Protein AF-A0A3B9VXV7-F1 (afdb_monomer_lite)

pLDDT: mean 96.02, std 2.73, range [80.94, 98.69]

Foldseek 3Di:
DPPPDDDLPPPRCPPVQQQDAFPVFQPQADPVGHTRGLCCQQPLQNLQVVCVVVVRHGRGNVVLVVCVVVVPPSSVVSNVVSVVSVVVSVVVVCVVRVDD

Radius of gyration: 15.4 Å; chains: 1; bounding box: 38×22×44 Å

Sequence (100 aa):
ISSGQLQRGANGTAGDLGHVRVPRGDDVLCRCGNYGCLEALASGPAVAAALNSQGVPAAKGSDVLRLVAEGNLQAIQALRQAGRDVGDVLATVVNLLNPS

Secondary structure (DSSP, 8-state):
-BTTB----TTS-TT-GGGSB-GGGTT-B-TTS-BSBHHHHHSHHHHHHHHHHTT---SSHHHHHHHHHTT-HHHHHHHHHHHHHHHHHHHHHHHHH---

Structure (mmCIF, N/CA/C/O backbone):
data_AF-A0A3B9VXV7-F1
#
_entry.id   AF-A0A3B9VXV7-F1
#
loop_
_atom_site.group_PDB
_atom_site.id
_atom_site.type_symbol
_atom_site.label_atom_id
_atom_site.label_alt_id
_atom_site.label_comp_id
_atom_site.label_asym_id
_atom_site.label_entity_id
_atom_site.label_seq_id
_atom_site.pdbx_PDB_ins_code
_atom_site.Cartn_x
_atom_site.Cartn_y
_atom_site.Cartn_z
_atom_site.occupancy
_atom_site.B_iso_or_equiv
_atom_site.auth_seq_id
_atom_site.auth_comp_id
_atom_site.auth_asym_id
_atom_site.auth_atom_id
_atom_site.pdbx_PDB_model_num
ATOM 1 N N . ILE A 1 1 ? 14.852 6.514 -10.917 1.00 91.31 1 ILE A N 1
ATOM 2 C CA . ILE A 1 1 ? 16.061 7.107 -11.544 1.00 91.31 1 ILE A CA 1
ATOM 3 C C . ILE A 1 1 ? 16.935 5.941 -11.982 1.00 91.31 1 ILE A C 1
ATOM 5 O O . ILE A 1 1 ? 17.062 5.011 -11.203 1.00 91.31 1 ILE A O 1
ATOM 9 N N . SER A 1 2 ? 17.478 5.951 -13.198 1.00 93.38 2 SER A N 1
ATOM 10 C CA . SER A 1 2 ? 18.460 4.957 -13.659 1.00 93.38 2 SER A CA 1
ATOM 11 C C . SER A 1 2 ? 19.575 5.686 -14.398 1.00 93.38 2 SER A C 1
ATOM 13 O O . SER A 1 2 ? 19.280 6.609 -15.161 1.00 93.38 2 SER A O 1
ATOM 15 N N . SER A 1 3 ? 20.832 5.352 -14.094 1.00 92.31 3 SER A N 1
ATOM 16 C CA . SER A 1 3 ? 22.028 6.045 -14.607 1.00 92.31 3 SER A CA 1
ATOM 17 C C . SER A 1 3 ? 21.976 7.574 -14.436 1.00 92.31 3 SER A C 1
ATOM 19 O O . SER A 1 3 ? 22.315 8.331 -15.340 1.00 92.31 3 SER A O 1
ATOM 21 N N . GLY A 1 4 ? 21.479 8.048 -13.288 1.00 94.50 4 GLY A N 1
ATOM 22 C CA . GLY A 1 4 ? 21.327 9.481 -13.000 1.00 94.50 4 GLY A CA 1
ATOM 23 C C . GLY A 1 4 ? 20.191 10.183 -13.756 1.00 94.50 4 GLY A C 1
ATOM 24 O O . GLY A 1 4 ? 20.025 11.389 -13.607 1.00 94.50 4 GLY A O 1
ATOM 25 N N . GLN A 1 5 ? 19.386 9.458 -14.539 1.00 95.12 5 GLN A N 1
ATOM 26 C CA . GLN A 1 5 ? 18.295 10.022 -15.335 1.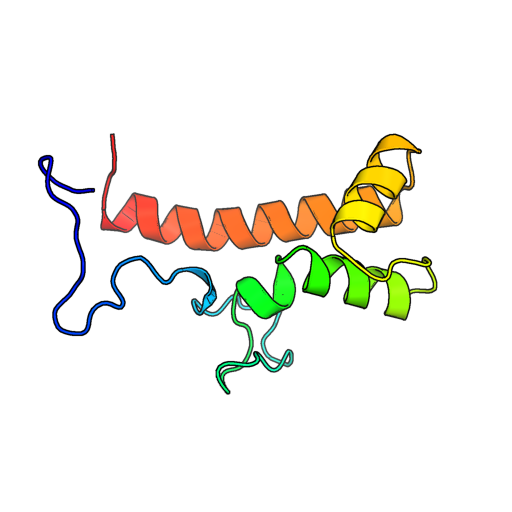00 95.12 5 GLN A CA 1
ATOM 27 C C . GLN A 1 5 ? 16.916 9.602 -14.813 1.00 95.12 5 GLN A C 1
ATOM 29 O O . GLN A 1 5 ? 16.688 8.455 -14.402 1.00 95.12 5 GLN A O 1
ATOM 34 N N . LEU A 1 6 ? 15.966 10.541 -14.847 1.00 94.62 6 LEU A N 1
ATOM 35 C CA . LEU A 1 6 ? 14.562 10.261 -14.556 1.00 94.62 6 LEU A CA 1
ATOM 36 C C . LEU A 1 6 ? 13.930 9.497 -15.710 1.00 94.62 6 LEU A C 1
ATOM 38 O O . LEU A 1 6 ? 13.735 10.021 -16.802 1.00 94.62 6 LEU A O 1
ATOM 42 N N . GLN A 1 7 ? 13.575 8.253 -15.419 1.00 94.94 7 GLN A N 1
ATOM 43 C CA . GLN A 1 7 ? 12.854 7.394 -16.339 1.00 94.94 7 GLN A CA 1
ATOM 44 C C . GLN A 1 7 ? 11.382 7.797 -16.317 1.00 94.94 7 GLN A C 1
ATOM 46 O O . GLN A 1 7 ? 10.727 7.671 -15.287 1.00 94.94 7 GLN A O 1
ATOM 51 N N . ARG A 1 8 ? 10.886 8.314 -17.444 1.00 95.06 8 ARG A N 1
ATOM 52 C CA . ARG A 1 8 ? 9.467 8.668 -17.626 1.00 95.06 8 ARG A CA 1
ATOM 53 C C . ARG A 1 8 ? 8.694 7.591 -18.388 1.00 95.06 8 ARG A C 1
ATOM 55 O O . ARG A 1 8 ? 7.496 7.443 -18.187 1.00 95.06 8 ARG A O 1
ATOM 62 N N . GLY A 1 9 ? 9.380 6.810 -19.226 1.00 94.88 9 GLY A N 1
ATOM 63 C CA . GLY A 1 9 ? 8.748 5.894 -20.179 1.00 94.88 9 GLY A CA 1
ATOM 64 C C . GLY A 1 9 ? 8.155 6.638 -21.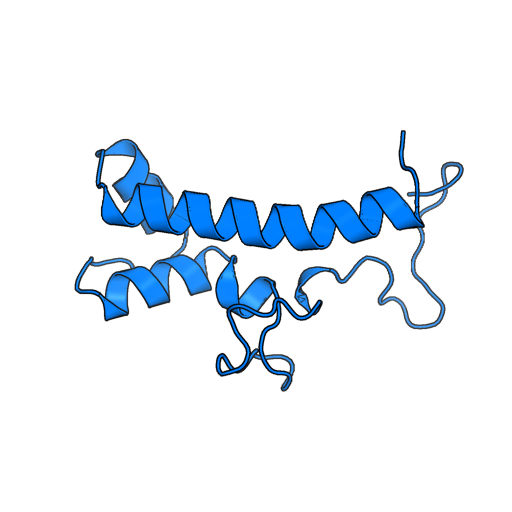379 1.00 94.88 9 GLY A C 1
ATOM 65 O O . GLY A 1 9 ? 7.960 7.851 -21.326 1.00 94.88 9 GLY A O 1
ATOM 66 N N . ALA A 1 10 ? 7.862 5.916 -22.463 1.00 94.75 10 ALA A N 1
ATOM 67 C CA . ALA A 1 10 ? 7.386 6.512 -23.718 1.00 94.75 10 ALA A CA 1
ATOM 68 C C . ALA A 1 10 ? 6.093 7.335 -23.550 1.00 94.75 10 ALA A C 1
ATOM 70 O O . ALA A 1 10 ? 5.939 8.369 -24.191 1.00 94.75 10 ALA A O 1
ATOM 71 N N . ASN A 1 11 ? 5.215 6.910 -22.635 1.00 94.50 11 ASN A N 1
ATOM 72 C CA . ASN A 1 11 ? 3.927 7.553 -22.352 1.00 94.50 11 ASN A CA 1
ATOM 73 C C . ASN A 1 11 ? 3.856 8.179 -20.946 1.00 94.50 11 ASN A C 1
ATOM 75 O O . ASN A 1 11 ? 2.769 8.468 -20.459 1.00 94.50 11 ASN A O 1
ATOM 79 N N . GLY A 1 12 ? 4.992 8.360 -20.263 1.00 93.94 12 GLY A N 1
ATOM 80 C CA . GLY A 1 12 ? 5.019 9.011 -18.947 1.00 93.94 12 GLY A CA 1
ATOM 81 C C . GLY A 1 12 ? 4.586 8.148 -17.752 1.00 93.94 12 GLY A C 1
ATOM 82 O O . GLY A 1 12 ? 4.443 8.687 -16.660 1.00 93.94 12 GLY A O 1
ATOM 83 N N . THR A 1 13 ? 4.387 6.839 -17.927 1.00 92.94 13 THR A N 1
ATOM 84 C CA . THR A 1 13 ? 3.875 5.924 -16.885 1.00 92.94 13 THR A CA 1
ATOM 85 C C . THR A 1 13 ? 4.956 5.090 -16.190 1.00 92.94 13 THR A C 1
ATOM 87 O O . THR A 1 13 ? 4.645 4.206 -15.391 1.00 92.94 13 THR A O 1
ATOM 90 N N . ALA A 1 14 ? 6.242 5.315 -16.488 1.00 94.19 14 ALA A N 1
ATOM 91 C CA . ALA A 1 14 ? 7.303 4.541 -15.848 1.00 94.19 14 ALA A CA 1
ATOM 92 C C . ALA A 1 14 ? 7.309 4.774 -14.330 1.00 94.19 14 ALA A C 1
ATOM 94 O O . ALA A 1 14 ? 7.372 5.910 -13.865 1.00 94.19 14 ALA A O 1
ATOM 95 N N . GLY A 1 15 ? 7.294 3.678 -13.569 1.00 92.44 15 GLY A N 1
ATOM 96 C CA . GLY A 1 15 ? 7.267 3.720 -12.107 1.00 92.44 15 GLY A CA 1
ATOM 97 C C . GLY A 1 15 ? 5.869 3.827 -11.496 1.00 92.44 15 GLY A C 1
ATOM 98 O O . GLY A 1 15 ? 5.776 3.959 -10.278 1.00 92.44 15 GLY A O 1
ATOM 99 N N . ASP A 1 16 ? 4.798 3.727 -12.289 1.00 95.38 16 ASP A N 1
ATOM 100 C CA . ASP A 1 16 ? 3.426 3.641 -11.779 1.00 95.38 16 ASP A CA 1
ATOM 101 C C . ASP A 1 16 ? 3.132 2.255 -11.170 1.00 95.38 16 ASP A C 1
ATOM 103 O O . ASP A 1 16 ? 2.439 1.401 -11.726 1.00 95.38 16 ASP A O 1
ATOM 107 N N . LEU A 1 17 ? 3.754 1.999 -10.018 1.00 95.75 17 LEU A N 1
ATOM 108 C CA . LEU A 1 17 ? 3.688 0.715 -9.321 1.00 95.75 17 LEU A CA 1
ATOM 109 C C . LEU A 1 17 ? 2.350 0.503 -8.599 1.00 95.75 17 LEU A C 1
ATOM 111 O O . LEU A 1 17 ? 2.010 -0.631 -8.266 1.00 95.75 17 LEU A O 1
ATOM 115 N N . GLY A 1 18 ? 1.576 1.569 -8.375 1.00 96.56 18 GLY A N 1
ATOM 116 C CA . GLY A 1 18 ? 0.280 1.502 -7.699 1.00 96.56 18 GLY A CA 1
ATOM 117 C C . GLY A 1 18 ? -0.738 0.649 -8.454 1.00 96.56 18 GLY A C 1
ATOM 118 O O . GLY A 1 18 ? -1.613 0.045 -7.836 1.00 96.56 18 GLY A O 1
ATOM 119 N N . HIS A 1 19 ? -0.596 0.535 -9.774 1.00 96.75 19 HIS A N 1
ATOM 120 C CA . HIS A 1 19 ? -1.492 -0.255 -10.616 1.00 96.75 19 HIS A CA 1
ATOM 121 C C . HIS A 1 19 ? -0.998 -1.673 -10.918 1.00 96.75 19 HIS A C 1
ATOM 123 O O . HIS A 1 19 ? -1.682 -2.415 -11.625 1.00 96.75 19 HIS A O 1
ATOM 129 N N . VAL A 1 20 ? 0.134 -2.091 -10.345 1.00 96.06 20 VAL A N 1
ATOM 130 C CA . VAL A 1 20 ? 0.590 -3.484 -10.427 1.00 96.06 20 VAL A CA 1
ATOM 131 C C . VAL A 1 20 ? -0.395 -4.386 -9.687 1.00 96.06 20 VAL A C 1
ATOM 133 O O . VAL A 1 20 ? -0.820 -4.073 -8.574 1.00 96.06 20 VAL A O 1
ATOM 136 N N . ARG A 1 21 ? -0.770 -5.501 -10.319 1.00 95.50 21 ARG A N 1
ATOM 137 C CA . ARG A 1 21 ? -1.701 -6.476 -9.748 1.00 95.50 21 ARG A CA 1
ATOM 138 C C . ARG A 1 21 ? -1.034 -7.274 -8.628 1.00 95.50 21 ARG A C 1
ATOM 140 O O . ARG A 1 21 ? 0.044 -7.829 -8.819 1.00 95.50 21 ARG A O 1
ATOM 147 N N . VAL A 1 22 ? -1.720 -7.382 -7.499 1.00 95.31 22 VAL A N 1
ATOM 148 C CA . VAL A 1 22 ? -1.357 -8.204 -6.346 1.00 95.31 22 VAL A CA 1
ATOM 149 C C . VAL A 1 22 ? -2.395 -9.329 -6.221 1.00 95.31 22 VAL A C 1
ATOM 151 O O . VAL A 1 22 ? -3.587 -9.026 -6.139 1.00 95.31 22 VAL A O 1
ATOM 154 N N . PRO A 1 23 ? -1.987 -10.614 -6.165 1.00 88.12 23 PRO A N 1
ATOM 155 C CA . PRO A 1 23 ? -2.916 -11.754 -6.192 1.00 88.12 23 PRO A CA 1
ATOM 156 C C . PRO A 1 23 ? -3.993 -11.736 -5.098 1.00 88.12 23 PRO A C 1
ATOM 158 O O . PRO A 1 23 ? -5.113 -12.191 -5.297 1.00 88.12 23 PRO A O 1
ATOM 161 N N . ARG A 1 24 ? -3.680 -11.169 -3.927 1.00 90.31 24 ARG A N 1
ATOM 162 C CA . ARG A 1 24 ? -4.604 -11.084 -2.785 1.00 90.31 24 ARG A CA 1
ATOM 163 C C . ARG A 1 24 ? -5.865 -10.253 -3.069 1.00 90.31 24 ARG A C 1
ATOM 165 O O . ARG A 1 24 ? -6.823 -10.356 -2.314 1.00 90.31 24 ARG A O 1
ATOM 172 N N . GLY A 1 25 ? -5.847 -9.395 -4.088 1.00 90.38 25 GLY A N 1
ATOM 173 C CA . GLY A 1 25 ? -6.936 -8.468 -4.391 1.00 90.38 25 GLY A CA 1
ATOM 174 C C . GLY A 1 25 ? -7.657 -8.744 -5.699 1.00 90.38 25 GLY A C 1
ATOM 175 O O . GLY A 1 25 ? -8.160 -7.798 -6.296 1.00 90.38 25 GLY A O 1
ATOM 176 N N . ASP A 1 26 ? -7.673 -9.987 -6.180 1.00 91.69 26 ASP A N 1
ATOM 177 C CA . ASP A 1 26 ? -8.259 -10.340 -7.480 1.00 91.69 26 ASP A CA 1
ATOM 178 C C . ASP A 1 26 ? -9.725 -9.890 -7.666 1.00 91.69 26 ASP A C 1
ATOM 180 O O . ASP A 1 26 ? -10.169 -9.724 -8.801 1.00 91.69 26 ASP A O 1
ATOM 184 N N . ASP A 1 27 ? -10.451 -9.641 -6.575 1.00 93.75 27 ASP A N 1
ATOM 185 C CA . ASP A 1 27 ? -11.833 -9.155 -6.518 1.00 93.75 27 ASP A CA 1
ATOM 186 C C . ASP A 1 27 ? -11.970 -7.659 -6.155 1.00 93.75 27 ASP A C 1
ATOM 188 O O . ASP A 1 27 ? -13.069 -7.102 -6.202 1.00 93.75 27 ASP A O 1
ATOM 192 N N . VAL A 1 28 ? -10.870 -6.968 -5.849 1.00 95.81 28 VAL A N 1
ATOM 193 C CA . VAL A 1 28 ? -10.871 -5.553 -5.452 1.00 95.81 28 VAL A CA 1
ATOM 194 C C . VAL A 1 28 ? -10.734 -4.652 -6.678 1.00 95.81 28 VAL A C 1
ATOM 196 O O . VAL A 1 28 ? -9.668 -4.575 -7.293 1.00 95.81 28 VAL A O 1
ATOM 199 N N . LEU A 1 29 ? -11.805 -3.929 -7.016 1.00 96.31 29 LEU A N 1
ATOM 200 C CA . LEU A 1 29 ? -11.809 -2.958 -8.112 1.00 96.31 29 LEU A CA 1
ATOM 201 C C . LEU A 1 29 ? -10.988 -1.710 -7.749 1.00 96.31 29 LEU A C 1
ATOM 203 O O . LEU A 1 29 ? -11.261 -1.021 -6.765 1.00 96.31 29 LEU A O 1
ATOM 207 N N . CYS A 1 30 ? -10.010 -1.381 -8.585 1.00 97.00 30 CYS A N 1
ATOM 208 C CA . CYS A 1 30 ? -9.241 -0.149 -8.509 1.00 97.00 30 CYS A CA 1
ATOM 209 C C . CYS A 1 30 ? -9.941 0.982 -9.267 1.00 97.00 30 CYS A C 1
ATOM 211 O O . CYS A 1 30 ? -10.619 0.770 -10.273 1.00 97.00 30 CYS A O 1
ATOM 213 N N . ARG A 1 31 ? -9.687 2.226 -8.852 1.00 94.19 31 ARG A N 1
ATOM 214 C CA . ARG A 1 31 ? -10.202 3.424 -9.528 1.00 94.19 31 ARG A CA 1
ATOM 215 C C . ARG A 1 31 ? -9.689 3.586 -10.965 1.00 94.19 31 ARG A C 1
ATOM 217 O O . ARG A 1 31 ? -10.302 4.318 -11.733 1.00 94.19 31 ARG A O 1
ATOM 224 N N . CYS A 1 32 ? -8.592 2.920 -11.334 1.00 95.38 32 CYS A N 1
ATOM 225 C CA . CYS A 1 32 ? -8.106 2.889 -12.716 1.00 95.38 32 CYS A CA 1
ATOM 226 C C . CYS A 1 32 ? -8.911 1.946 -13.631 1.00 95.38 32 CYS A C 1
ATOM 228 O O . CYS A 1 32 ? -8.676 1.935 -14.835 1.00 95.38 32 CYS A O 1
ATOM 230 N N . GLY A 1 33 ? -9.849 1.162 -13.081 1.00 96.56 33 GLY A N 1
ATOM 231 C CA . GLY A 1 33 ? -10.695 0.215 -13.815 1.00 96.56 33 GLY A CA 1
ATOM 232 C C . GLY A 1 33 ? -10.204 -1.236 -13.795 1.00 96.56 33 GLY A C 1
ATOM 233 O O . GLY A 1 33 ? -10.951 -2.129 -14.183 1.00 96.56 33 GLY A O 1
ATOM 234 N N . ASN A 1 34 ? -8.984 -1.491 -13.316 1.00 95.81 34 ASN A N 1
ATOM 235 C CA . ASN A 1 34 ? -8.444 -2.844 -13.152 1.00 95.81 34 ASN A CA 1
ATOM 236 C C . ASN A 1 34 ? -8.773 -3.439 -11.779 1.00 95.81 34 ASN A C 1
ATOM 238 O O . ASN A 1 34 ? -9.152 -2.725 -10.854 1.00 95.81 34 ASN A O 1
ATOM 242 N N . TYR A 1 35 ? -8.556 -4.745 -11.631 1.00 96.81 35 TYR A N 1
ATOM 243 C CA . TYR A 1 35 ? -8.679 -5.454 -10.358 1.00 96.81 35 TYR A CA 1
ATOM 244 C C . TYR A 1 35 ? -7.316 -5.750 -9.736 1.00 96.81 35 TYR A C 1
ATOM 246 O O . TYR A 1 35 ? -6.340 -6.016 -10.442 1.00 96.81 35 TYR A O 1
ATOM 254 N N . GLY A 1 36 ? -7.267 -5.716 -8.406 1.00 96.38 36 GLY A N 1
ATOM 255 C CA . GLY A 1 36 ? -6.109 -6.133 -7.622 1.00 96.38 36 GLY A CA 1
ATOM 256 C C . GLY A 1 36 ? -4.919 -5.191 -7.674 1.00 96.38 36 GLY A C 1
ATOM 257 O O . GLY A 1 36 ? -3.818 -5.607 -7.341 1.00 96.38 36 GLY A O 1
ATOM 258 N N . CYS A 1 37 ? -5.094 -3.935 -8.080 1.00 98.06 37 CYS A N 1
ATOM 259 C CA . CYS A 1 37 ? -4.003 -2.964 -8.039 1.00 98.06 37 CYS A CA 1
ATOM 260 C C . CYS A 1 37 ? -3.492 -2.762 -6.606 1.00 98.06 37 CYS A C 1
ATOM 262 O O . CYS A 1 37 ? -4.291 -2.584 -5.685 1.00 98.06 37 CYS A O 1
ATOM 264 N N . LEU A 1 38 ? -2.169 -2.704 -6.437 1.00 97.94 38 LEU A N 1
ATOM 265 C CA . LEU A 1 38 ? -1.507 -2.449 -5.156 1.00 97.94 38 LEU A CA 1
ATOM 266 C C . LEU A 1 38 ? -2.103 -1.240 -4.417 1.00 97.94 38 LEU A C 1
ATOM 268 O O . LEU A 1 38 ? -2.366 -1.315 -3.221 1.00 97.94 38 LEU A O 1
ATOM 272 N N . GLU A 1 39 ? -2.374 -0.139 -5.118 1.00 97.88 39 GLU A N 1
ATOM 273 C CA . GLU A 1 39 ? -2.974 1.066 -4.537 1.00 97.88 39 GLU A CA 1
ATOM 274 C C . GLU A 1 39 ? -4.355 0.793 -3.922 1.00 97.88 39 GLU A C 1
ATOM 276 O O . GLU A 1 39 ? -4.662 1.290 -2.835 1.00 97.88 39 GLU A O 1
ATOM 281 N N . ALA A 1 40 ? -5.173 -0.033 -4.577 1.00 97.69 40 ALA A N 1
ATOM 282 C CA . ALA A 1 40 ? -6.515 -0.374 -4.108 1.00 97.69 40 ALA A CA 1
ATOM 283 C C . ALA A 1 40 ? -6.502 -1.236 -2.833 1.00 97.69 40 ALA A C 1
ATOM 285 O O . ALA A 1 40 ? -7.534 -1.391 -2.188 1.00 97.69 40 ALA A O 1
ATOM 286 N N . LEU A 1 41 ? -5.339 -1.778 -2.464 1.00 97.31 41 LEU A N 1
ATOM 287 C CA . LEU A 1 41 ? -5.155 -2.703 -1.347 1.00 97.31 41 LEU A CA 1
ATOM 288 C C . LEU A 1 41 ? -4.327 -2.096 -0.209 1.00 97.31 41 LEU A C 1
ATOM 290 O O . LEU A 1 41 ? -4.649 -2.294 0.960 1.00 97.31 41 LEU A O 1
ATOM 294 N N . ALA A 1 42 ? -3.255 -1.382 -0.553 1.00 97.88 42 ALA A N 1
ATOM 295 C CA . ALA A 1 42 ? -2.198 -0.977 0.371 1.00 97.88 42 ALA A CA 1
ATOM 296 C C . ALA A 1 42 ? -2.109 0.542 0.587 1.00 97.88 42 ALA A C 1
ATOM 298 O O . ALA A 1 42 ? -1.338 0.996 1.435 1.00 97.88 42 ALA A O 1
ATOM 299 N N . SER A 1 43 ? -2.885 1.351 -0.144 1.00 97.44 43 SER A N 1
ATOM 300 C CA . SER A 1 43 ? -2.940 2.793 0.116 1.00 97.44 43 SER A CA 1
ATOM 301 C C . SER A 1 43 ? -3.587 3.096 1.471 1.00 97.44 43 SER A C 1
ATOM 303 O O . SER A 1 43 ? -4.410 2.336 1.980 1.00 97.44 43 SER A O 1
ATOM 305 N N . GLY A 1 44 ? -3.262 4.252 2.056 1.00 97.50 44 GLY A N 1
ATOM 306 C CA . GLY A 1 44 ? -3.866 4.691 3.319 1.00 97.50 44 GLY A CA 1
ATOM 307 C C . GLY A 1 44 ? -5.406 4.659 3.315 1.00 97.50 44 GLY A C 1
ATOM 308 O O . GLY A 1 44 ? -5.983 4.109 4.252 1.00 97.50 44 GLY A O 1
ATOM 309 N N . PRO A 1 45 ? -6.088 5.202 2.285 1.00 97.25 45 PRO A N 1
ATOM 310 C CA . PRO A 1 45 ? -7.541 5.089 2.151 1.00 97.25 45 PRO A CA 1
ATOM 311 C C . PRO A 1 45 ? -8.039 3.647 2.000 1.00 97.25 45 PRO A C 1
ATOM 313 O O . PRO A 1 45 ? -9.051 3.310 2.607 1.00 97.25 45 PRO A O 1
ATOM 316 N N . ALA A 1 46 ? -7.334 2.790 1.251 1.00 97.62 46 ALA A N 1
ATOM 317 C CA . ALA A 1 46 ? -7.705 1.381 1.107 1.00 97.62 46 ALA A CA 1
ATOM 318 C C . ALA A 1 46 ? -7.650 0.636 2.449 1.00 97.62 46 ALA A C 1
ATOM 320 O O . ALA A 1 46 ? -8.603 -0.042 2.829 1.00 97.62 46 ALA A O 1
ATOM 321 N N . VAL A 1 47 ? -6.572 0.830 3.213 1.00 98.31 47 VAL A N 1
ATOM 322 C CA . VAL A 1 47 ? -6.415 0.230 4.544 1.00 98.31 47 VAL A CA 1
ATOM 323 C C . VAL A 1 47 ? -7.465 0.769 5.519 1.00 98.31 47 VAL A C 1
ATOM 325 O O . VAL A 1 47 ? -8.057 -0.005 6.270 1.00 98.31 47 VAL A O 1
ATOM 328 N N . ALA A 1 48 ? -7.746 2.075 5.491 1.00 98.44 48 ALA A N 1
ATOM 329 C CA . ALA A 1 48 ? -8.798 2.675 6.312 1.00 98.44 48 ALA A CA 1
ATOM 330 C C . ALA A 1 48 ? -10.185 2.103 5.974 1.00 98.44 48 ALA A C 1
ATOM 332 O O . ALA A 1 48 ? -10.926 1.728 6.879 1.00 98.44 48 ALA A O 1
ATOM 333 N N . ALA A 1 49 ? -10.514 1.971 4.687 1.00 97.38 49 ALA A N 1
ATOM 334 C CA . ALA A 1 49 ? -11.773 1.382 4.240 1.00 97.38 49 ALA A CA 1
ATOM 335 C C . ALA A 1 49 ? -11.906 -0.087 4.672 1.00 97.38 49 ALA A C 1
ATOM 337 O O . ALA A 1 49 ? -12.963 -0.489 5.158 1.00 97.38 49 ALA A O 1
ATOM 338 N N . ALA A 1 50 ? -10.827 -0.868 4.564 1.00 96.56 50 ALA A N 1
ATOM 339 C CA . ALA A 1 50 ? -10.802 -2.256 5.013 1.00 96.56 50 ALA A CA 1
ATOM 340 C C . ALA A 1 50 ? -11.049 -2.365 6.527 1.00 96.56 50 ALA A C 1
ATOM 342 O O . ALA A 1 50 ? -11.896 -3.146 6.955 1.00 96.56 50 ALA A O 1
ATOM 343 N N . LEU A 1 51 ? -10.382 -1.535 7.334 1.00 98.38 51 LEU A N 1
ATOM 344 C CA . LEU A 1 51 ? -10.607 -1.470 8.781 1.00 98.38 51 LEU A CA 1
ATOM 345 C C . LEU A 1 51 ? -12.049 -1.080 9.121 1.00 98.38 51 LEU A C 1
ATOM 347 O O . LEU A 1 51 ? -12.682 -1.735 9.949 1.00 98.38 51 LEU A O 1
ATOM 351 N N . ASN A 1 52 ? -12.599 -0.081 8.431 1.00 98.00 52 ASN A N 1
ATOM 352 C CA . ASN A 1 52 ? -13.973 0.360 8.646 1.00 98.00 52 ASN A CA 1
ATOM 353 C C . ASN A 1 52 ? -14.991 -0.740 8.307 1.00 98.00 52 ASN A C 1
ATOM 355 O O . ASN A 1 52 ? -15.930 -0.968 9.066 1.00 98.00 52 ASN A O 1
ATOM 359 N N . SER A 1 53 ? -14.765 -1.496 7.225 1.00 96.25 53 SER A N 1
ATOM 360 C CA . SER A 1 53 ? -15.597 -2.659 6.867 1.00 96.25 53 SER A CA 1
ATOM 361 C C . SER A 1 53 ? -15.560 -3.784 7.912 1.00 96.25 53 SER A C 1
ATOM 363 O O . SER A 1 53 ? -16.489 -4.582 7.996 1.00 96.25 53 SER A O 1
ATOM 365 N N . GLN A 1 54 ? -14.513 -3.817 8.742 1.00 96.31 54 GLN A N 1
ATOM 366 C CA . GLN A 1 54 ? -14.330 -4.761 9.849 1.00 96.31 54 GLN A CA 1
ATOM 367 C C . GLN A 1 54 ? -14.804 -4.195 11.200 1.00 96.31 54 GLN A C 1
ATOM 369 O O . GLN A 1 54 ? -14.566 -4.807 12.241 1.00 96.31 54 GLN A O 1
ATOM 374 N N . GLY A 1 55 ? -15.466 -3.032 11.203 1.00 97.56 55 GLY A N 1
ATOM 375 C CA . GLY A 1 55 ? -16.000 -2.396 12.408 1.00 97.56 55 GLY A CA 1
ATOM 376 C C . GLY A 1 55 ? -14.989 -1.562 13.198 1.00 97.56 55 GLY A C 1
ATOM 377 O O . GLY A 1 55 ? -15.304 -1.136 14.307 1.00 97.56 55 GLY A O 1
ATOM 378 N N . VAL A 1 56 ? -13.796 -1.300 12.654 1.00 98.12 56 VAL A N 1
ATOM 379 C CA . VAL A 1 56 ? -12.799 -0.405 13.260 1.00 98.12 56 VAL A CA 1
ATOM 380 C C . VAL A 1 56 ? -12.948 0.993 12.655 1.00 98.12 56 VAL A C 1
ATOM 382 O O . VAL A 1 56 ? -12.615 1.169 11.482 1.00 98.12 56 VAL A O 1
ATOM 385 N N . PRO A 1 57 ? -13.403 2.010 13.413 1.00 97.69 57 PRO A N 1
ATOM 386 C CA . PRO A 1 57 ? -13.667 3.333 12.854 1.00 97.69 57 PRO A CA 1
ATOM 387 C C . PRO A 1 57 ? -12.404 3.995 12.281 1.00 97.69 57 PRO A C 1
ATOM 389 O O . PRO A 1 57 ? -11.527 4.450 13.019 1.00 97.69 57 PRO A O 1
ATOM 392 N N . ALA A 1 58 ? -12.333 4.073 10.953 1.00 98.00 58 ALA A N 1
ATOM 393 C CA . ALA A 1 58 ? -11.276 4.746 10.206 1.00 98.00 58 ALA A CA 1
ATOM 394 C C . ALA A 1 58 ? -11.850 5.329 8.907 1.00 98.00 58 ALA A C 1
ATOM 396 O O . ALA A 1 58 ? -12.508 4.627 8.143 1.00 98.00 58 ALA A O 1
ATOM 397 N N . ALA A 1 59 ? -11.603 6.611 8.643 1.00 96.38 59 ALA A N 1
ATOM 398 C CA . ALA A 1 59 ? -12.088 7.289 7.439 1.00 96.38 59 ALA A CA 1
ATOM 399 C C . ALA A 1 59 ? -10.956 7.588 6.446 1.00 96.38 59 ALA A C 1
ATOM 401 O O . ALA A 1 59 ? -11.182 7.686 5.241 1.00 96.38 59 ALA A O 1
ATOM 402 N N . LYS A 1 60 ? -9.728 7.751 6.944 1.00 97.25 60 LYS A N 1
ATOM 403 C CA . LYS A 1 60 ? -8.552 8.135 6.152 1.00 97.25 60 LYS A CA 1
ATOM 404 C C . LYS A 1 60 ? -7.276 7.497 6.693 1.00 97.25 60 LYS A C 1
ATOM 406 O O . LYS A 1 60 ? -7.216 7.052 7.835 1.00 97.25 60 LYS A O 1
ATOM 411 N N . GLY A 1 61 ? -6.213 7.521 5.888 1.00 96.31 61 GLY A N 1
ATOM 412 C CA . GLY A 1 61 ? -4.919 6.925 6.248 1.00 96.31 61 GLY A CA 1
ATOM 413 C C . GLY A 1 61 ? -4.325 7.446 7.565 1.00 96.31 61 GLY A C 1
ATOM 414 O O . GLY A 1 61 ? -3.696 6.684 8.292 1.00 96.31 61 GLY A O 1
ATOM 415 N N . SER A 1 62 ? -4.570 8.709 7.933 1.00 97.94 62 SER A N 1
ATOM 416 C CA . SER A 1 62 ? -4.115 9.243 9.227 1.00 97.94 62 SER A CA 1
ATOM 417 C C . SER A 1 62 ? -4.759 8.543 10.427 1.00 97.94 62 SER A C 1
ATOM 419 O O . SER A 1 62 ? -4.134 8.449 11.479 1.00 97.94 62 SER A O 1
ATOM 421 N N . ASP A 1 63 ? -5.986 8.036 10.280 1.00 98.31 63 ASP A N 1
ATOM 422 C CA . ASP A 1 63 ? -6.666 7.300 11.347 1.00 98.31 63 ASP A CA 1
ATOM 423 C C . ASP A 1 63 ? -6.020 5.930 11.551 1.00 98.31 63 ASP A C 1
ATOM 425 O O . ASP A 1 63 ? -5.879 5.491 12.686 1.00 98.31 63 ASP A O 1
ATOM 429 N N . VAL A 1 64 ? -5.544 5.296 10.471 1.00 98.31 64 VAL A N 1
ATOM 430 C CA . VAL A 1 64 ? -4.771 4.045 10.540 1.00 98.31 64 VAL A CA 1
ATOM 431 C C . VAL A 1 64 ? -3.516 4.250 11.386 1.00 98.31 64 VAL A C 1
ATOM 433 O O . VAL A 1 64 ? -3.256 3.468 12.296 1.00 98.31 64 VAL A O 1
ATOM 436 N N . LEU A 1 65 ? -2.761 5.324 11.130 1.00 98.25 65 LEU A N 1
ATOM 437 C CA . LEU A 1 65 ? -1.547 5.633 11.894 1.00 98.25 65 LEU A CA 1
ATOM 438 C C . LEU A 1 65 ? -1.854 5.910 13.368 1.00 98.25 65 LEU A C 1
ATOM 440 O O . LEU A 1 65 ? -1.146 5.415 14.242 1.00 98.25 65 LEU A O 1
ATOM 444 N N . ARG A 1 66 ? -2.927 6.659 13.644 1.00 98.56 66 ARG A N 1
ATOM 445 C CA . ARG A 1 66 ? -3.390 6.918 15.010 1.00 98.56 66 ARG A CA 1
ATOM 446 C C . ARG A 1 66 ? -3.747 5.614 15.734 1.00 98.56 66 ARG A C 1
ATOM 448 O O . ARG A 1 66 ? -3.240 5.376 16.822 1.00 98.56 66 ARG A O 1
ATOM 455 N N . LEU A 1 67 ? -4.544 4.746 15.110 1.00 98.56 67 LEU A N 1
ATOM 456 C CA . LEU A 1 67 ? -4.933 3.444 15.666 1.00 98.56 67 LEU A CA 1
ATOM 457 C C . LEU A 1 67 ? -3.719 2.543 15.935 1.00 98.56 67 LEU A C 1
ATOM 459 O O . LEU A 1 67 ? -3.669 1.854 16.951 1.00 98.56 67 LEU A O 1
ATOM 463 N N . VAL A 1 68 ? -2.723 2.559 15.045 1.00 98.50 68 VAL A N 1
ATOM 464 C CA . VAL A 1 68 ? -1.459 1.834 15.240 1.00 98.50 68 VAL A CA 1
ATOM 465 C C . VAL A 1 68 ? -0.689 2.378 16.443 1.00 98.50 68 VAL A C 1
ATOM 467 O O . VAL A 1 68 ? -0.212 1.588 17.255 1.00 98.50 68 VAL A O 1
ATOM 470 N N . ALA A 1 69 ? -0.598 3.702 16.590 1.00 98.44 69 ALA A N 1
ATOM 471 C CA . ALA A 1 69 ? 0.053 4.336 17.737 1.00 98.44 69 ALA A CA 1
ATOM 472 C C . ALA A 1 69 ? -0.668 4.037 19.066 1.00 98.44 69 ALA A C 1
ATOM 474 O O . ALA A 1 69 ? -0.021 3.903 20.100 1.00 98.44 69 ALA A O 1
ATOM 475 N N . GLU A 1 70 ? -1.992 3.875 19.028 1.00 98.25 70 GLU A N 1
ATOM 476 C CA . GLU A 1 70 ? -2.831 3.460 20.163 1.00 98.25 70 GLU A CA 1
ATOM 477 C C . GLU A 1 70 ? -2.753 1.947 20.460 1.00 98.25 70 GLU A C 1
ATOM 479 O O . GLU A 1 70 ? -3.356 1.472 21.420 1.00 98.25 70 GLU A O 1
ATOM 484 N N . GLY A 1 71 ? -2.018 1.168 19.658 1.00 98.31 71 GLY A N 1
ATOM 485 C CA . GLY A 1 71 ? -1.841 -0.271 19.866 1.00 98.31 71 GLY A CA 1
ATOM 486 C C . GLY A 1 71 ? -2.992 -1.141 19.351 1.00 98.31 71 GLY A C 1
ATOM 487 O O . GLY A 1 71 ? -3.075 -2.317 19.709 1.00 98.31 71 GLY A O 1
ATOM 488 N N . ASN A 1 72 ? -3.879 -0.610 18.502 1.00 98.50 72 ASN A N 1
ATOM 489 C CA . ASN A 1 72 ? -4.965 -1.392 17.916 1.00 98.50 72 ASN A CA 1
ATOM 490 C C . ASN A 1 72 ? -4.406 -2.530 17.039 1.00 98.50 72 ASN A C 1
ATOM 492 O O . ASN A 1 72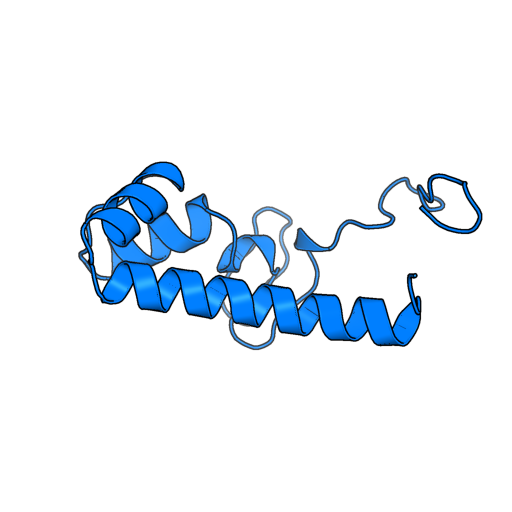 ? -3.785 -2.300 15.998 1.00 98.50 72 ASN A O 1
ATOM 496 N N . LEU A 1 73 ? -4.658 -3.777 17.448 1.00 98.44 73 LEU A N 1
ATOM 497 C CA . LEU A 1 73 ? -4.091 -4.961 16.799 1.00 98.44 73 LEU A CA 1
ATOM 498 C C . LEU A 1 73 ? -4.559 -5.140 15.350 1.00 98.44 73 LEU A C 1
ATOM 500 O O . LEU A 1 73 ? -3.745 -5.507 14.502 1.00 98.44 73 LEU A O 1
ATOM 504 N N . GLN A 1 74 ? -5.828 -4.854 15.047 1.00 98.25 74 GLN A N 1
ATOM 505 C CA . GLN A 1 74 ? -6.362 -4.969 13.686 1.00 98.25 74 GLN A CA 1
ATOM 506 C C . GLN A 1 74 ? -5.702 -3.948 12.755 1.00 98.25 74 GLN A C 1
ATOM 508 O O . GLN A 1 74 ? -5.267 -4.306 11.662 1.00 98.25 74 GLN A O 1
ATOM 513 N N . ALA A 1 75 ? -5.527 -2.703 13.208 1.00 98.56 75 ALA A N 1
ATOM 514 C CA . ALA A 1 75 ? -4.828 -1.672 12.443 1.00 98.56 75 ALA A CA 1
ATOM 515 C C . ALA A 1 75 ? -3.353 -2.030 12.204 1.00 98.56 75 ALA A C 1
ATOM 517 O O . ALA A 1 75 ? -2.858 -1.893 11.085 1.00 98.56 75 ALA A O 1
ATOM 518 N N . ILE A 1 76 ? -2.661 -2.564 13.218 1.00 98.69 76 ILE A N 1
ATOM 519 C CA . ILE A 1 76 ? -1.278 -3.051 13.086 1.00 98.69 76 ILE A CA 1
ATOM 520 C C . ILE A 1 76 ? -1.192 -4.187 12.061 1.00 98.69 76 ILE A C 1
ATOM 522 O O . ILE A 1 76 ? -0.291 -4.199 11.220 1.00 98.69 76 ILE A O 1
ATOM 526 N N . GLN A 1 77 ? -2.110 -5.152 12.115 1.00 98.56 77 GLN A N 1
ATOM 527 C CA . GLN A 1 77 ? -2.148 -6.271 11.174 1.00 98.56 77 GLN A CA 1
ATOM 528 C C . GLN A 1 77 ? -2.439 -5.806 9.746 1.00 98.56 77 GLN A C 1
ATOM 530 O O . GLN A 1 77 ? -1.749 -6.242 8.823 1.00 98.56 77 GLN A O 1
ATOM 535 N N . ALA A 1 78 ? -3.397 -4.895 9.569 1.00 98.12 78 ALA A N 1
ATOM 536 C CA . ALA A 1 78 ? -3.746 -4.333 8.271 1.00 98.12 78 ALA A CA 1
ATOM 537 C C . ALA A 1 78 ? -2.573 -3.547 7.664 1.00 98.12 78 ALA A C 1
ATOM 539 O O . ALA A 1 78 ? -2.216 -3.770 6.508 1.00 98.12 78 ALA A O 1
ATOM 540 N N . LEU A 1 79 ? -1.894 -2.712 8.461 1.00 98.25 79 LEU A N 1
ATOM 541 C CA . LEU A 1 79 ? -0.704 -1.983 8.019 1.00 98.25 79 LEU A CA 1
ATOM 542 C C . LEU A 1 79 ? 0.447 -2.929 7.645 1.00 98.25 79 LEU A C 1
ATOM 544 O O . LEU A 1 79 ? 1.118 -2.728 6.634 1.00 98.25 79 LEU A O 1
ATOM 548 N N . ARG A 1 80 ? 0.661 -3.997 8.423 1.00 98.38 80 ARG A N 1
ATOM 549 C CA . ARG A 1 80 ? 1.652 -5.034 8.091 1.00 98.38 80 ARG A CA 1
ATOM 550 C C . ARG A 1 80 ? 1.307 -5.768 6.799 1.00 98.38 80 ARG A C 1
ATOM 552 O O . ARG A 1 80 ? 2.219 -6.098 6.049 1.00 98.38 80 ARG A O 1
ATOM 559 N N . GLN A 1 81 ? 0.027 -6.034 6.537 1.00 97.94 81 GLN A N 1
ATOM 560 C CA . GLN A 1 81 ? -0.388 -6.652 5.279 1.00 97.94 81 GLN A CA 1
ATOM 561 C C . GLN A 1 81 ? -0.137 -5.721 4.093 1.00 97.94 81 GLN A C 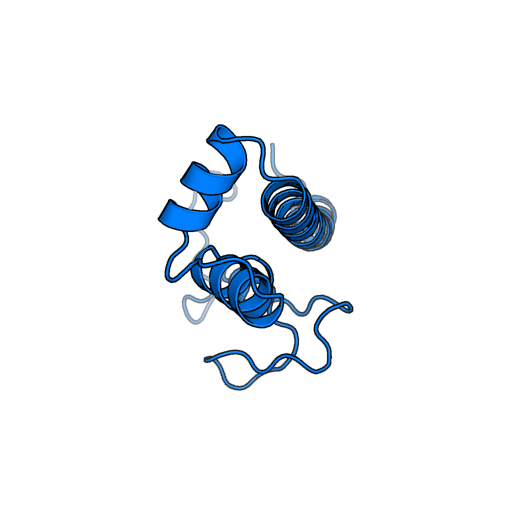1
ATOM 563 O O . GLN A 1 81 ? 0.460 -6.166 3.121 1.00 97.94 81 GLN A O 1
ATOM 568 N N . ALA A 1 82 ? -0.482 -4.436 4.209 1.00 97.81 82 ALA A N 1
ATOM 569 C CA . ALA A 1 82 ? -0.159 -3.443 3.187 1.00 97.81 82 ALA A CA 1
ATOM 570 C C . ALA A 1 82 ? 1.354 -3.396 2.900 1.00 97.81 82 ALA A C 1
ATOM 572 O O . ALA A 1 82 ? 1.768 -3.378 1.746 1.00 97.81 82 ALA A O 1
ATOM 573 N N . GLY A 1 83 ? 2.188 -3.463 3.945 1.00 98.00 83 GLY A N 1
ATOM 574 C CA . GLY A 1 83 ? 3.643 -3.561 3.799 1.00 98.00 83 GLY A CA 1
ATOM 575 C C . GLY A 1 83 ? 4.111 -4.824 3.064 1.00 98.00 83 GLY A C 1
ATOM 576 O O . GLY A 1 83 ? 5.043 -4.743 2.267 1.00 98.00 83 GLY A O 1
ATOM 577 N N . ARG A 1 84 ? 3.461 -5.975 3.286 1.00 97.75 84 ARG A N 1
ATOM 578 C CA . ARG A 1 84 ? 3.738 -7.211 2.530 1.00 97.75 84 ARG A CA 1
ATOM 579 C C . ARG A 1 84 ? 3.370 -7.066 1.059 1.00 97.75 84 ARG A C 1
ATOM 581 O O . ARG A 1 84 ? 4.205 -7.358 0.216 1.00 97.75 84 ARG A O 1
ATOM 588 N N . ASP A 1 85 ? 2.185 -6.537 0.764 1.00 97.06 85 ASP A N 1
ATOM 589 C CA . ASP A 1 85 ? 1.738 -6.343 -0.619 1.00 97.06 85 ASP A CA 1
ATOM 590 C C . ASP A 1 85 ? 2.687 -5.388 -1.380 1.00 97.06 85 ASP A C 1
ATOM 592 O O . ASP A 1 85 ? 3.046 -5.635 -2.531 1.00 97.06 85 ASP A O 1
ATOM 596 N N . VAL A 1 86 ? 3.155 -4.319 -0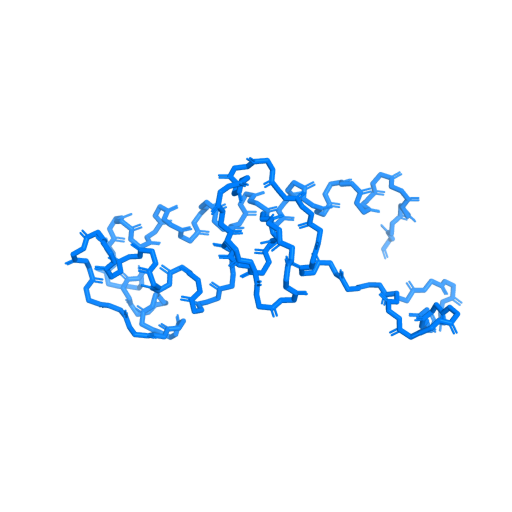.718 1.00 97.56 86 VAL A N 1
ATOM 597 C CA . VAL A 1 86 ? 4.187 -3.416 -1.261 1.00 97.56 86 VAL A CA 1
ATOM 598 C C . VAL A 1 86 ? 5.502 -4.164 -1.483 1.00 97.56 86 VAL A C 1
ATOM 600 O O . VAL A 1 86 ? 6.130 -4.000 -2.528 1.00 97.56 86 VAL A O 1
ATOM 603 N N . GLY A 1 87 ? 5.914 -4.991 -0.521 1.00 96.88 87 GLY A N 1
ATOM 604 C CA . GLY A 1 87 ? 7.111 -5.824 -0.614 1.00 96.88 87 GLY A CA 1
ATOM 605 C C . GLY A 1 87 ? 7.088 -6.784 -1.804 1.00 96.88 87 GLY A C 1
ATOM 606 O O . GLY A 1 87 ? 8.085 -6.873 -2.514 1.00 96.88 87 GLY A O 1
ATOM 607 N N . ASP A 1 88 ? 5.956 -7.434 -2.073 1.00 95.12 88 ASP A N 1
ATOM 608 C CA . ASP A 1 88 ? 5.798 -8.375 -3.191 1.00 95.12 88 ASP A CA 1
ATOM 609 C C . ASP A 1 88 ? 5.989 -7.683 -4.551 1.00 95.12 88 ASP A C 1
ATOM 611 O O . ASP A 1 88 ? 6.706 -8.175 -5.431 1.00 95.12 88 ASP A O 1
ATOM 615 N N . VAL A 1 89 ? 5.406 -6.491 -4.716 1.00 96.31 89 VAL A N 1
ATOM 616 C CA . VAL A 1 89 ? 5.604 -5.678 -5.925 1.00 96.31 89 VAL A CA 1
ATOM 617 C C . VAL A 1 89 ? 7.052 -5.195 -6.021 1.00 96.31 89 VAL A C 1
ATOM 619 O O . VAL A 1 89 ? 7.674 -5.313 -7.079 1.00 96.31 89 VAL A O 1
ATOM 622 N N . LEU A 1 90 ? 7.624 -4.698 -4.919 1.00 96.12 90 LEU A N 1
ATOM 623 C CA . LEU A 1 90 ? 9.009 -4.222 -4.890 1.00 96.12 90 LEU A CA 1
ATOM 624 C C . LEU A 1 90 ? 10.022 -5.332 -5.175 1.00 96.12 90 LEU A C 1
ATOM 626 O O . LEU A 1 90 ? 11.007 -5.063 -5.855 1.00 96.12 90 LEU A O 1
ATOM 630 N N . ALA A 1 91 ? 9.786 -6.568 -4.734 1.00 96.19 91 ALA A N 1
ATOM 631 C CA . ALA A 1 91 ? 10.664 -7.698 -5.030 1.00 96.19 91 ALA A CA 1
ATOM 632 C C . ALA A 1 91 ? 10.804 -7.914 -6.545 1.00 96.19 91 ALA A C 1
ATOM 634 O O . ALA A 1 91 ? 11.909 -8.109 -7.051 1.00 96.19 91 ALA A O 1
ATOM 635 N N . THR A 1 92 ? 9.703 -7.792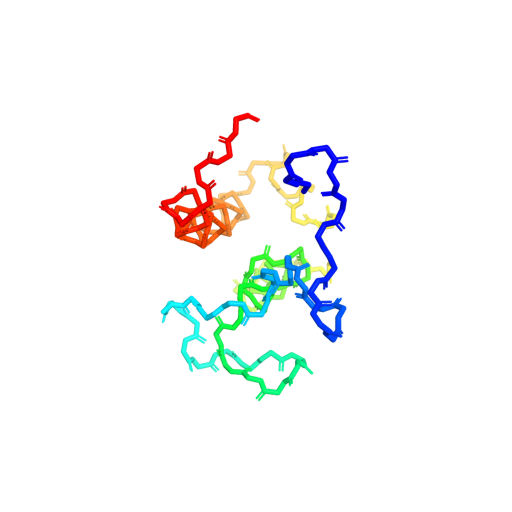 -7.289 1.00 93.94 92 THR A N 1
ATOM 636 C CA . THR A 1 92 ? 9.721 -7.859 -8.759 1.00 93.94 92 THR A CA 1
ATOM 637 C C . THR A 1 92 ? 10.530 -6.710 -9.361 1.00 93.94 92 THR A C 1
ATOM 639 O O . THR A 1 92 ? 11.344 -6.929 -10.256 1.00 93.94 92 THR A O 1
ATOM 642 N N . VAL A 1 93 ? 10.356 -5.489 -8.847 1.00 94.62 93 VAL A N 1
ATOM 643 C CA . VAL A 1 93 ? 11.101 -4.304 -9.307 1.00 94.62 93 VAL A CA 1
ATOM 644 C C . VAL A 1 93 ? 12.599 -4.447 -9.037 1.00 94.62 93 VAL A C 1
ATOM 646 O O . VAL A 1 93 ? 13.403 -4.139 -9.914 1.00 94.62 93 VAL A O 1
ATOM 649 N N . VAL A 1 94 ? 12.982 -4.946 -7.860 1.00 96.31 94 VAL A N 1
ATOM 650 C CA . VAL A 1 94 ? 14.381 -5.211 -7.500 1.00 96.31 94 VAL A CA 1
ATOM 651 C C . VAL A 1 94 ? 14.979 -6.260 -8.430 1.00 96.31 94 VAL A C 1
ATOM 653 O O . VAL A 1 94 ? 16.035 -6.017 -9.004 1.00 96.31 94 VAL A O 1
ATOM 656 N N . ASN A 1 95 ? 14.286 -7.378 -8.651 1.00 95.38 95 ASN A N 1
ATOM 657 C CA . ASN A 1 95 ? 14.764 -8.439 -9.538 1.00 95.38 95 ASN A CA 1
ATOM 658 C C . ASN A 1 95 ? 14.899 -7.984 -10.999 1.00 95.38 95 ASN A C 1
ATOM 660 O O . ASN A 1 95 ? 15.762 -8.483 -11.717 1.00 95.38 95 ASN A O 1
ATOM 664 N N . LEU A 1 96 ? 14.060 -7.045 -11.445 1.00 94.62 96 LEU A N 1
ATOM 665 C CA . LEU A 1 96 ? 14.077 -6.544 -12.818 1.00 94.62 96 LEU A CA 1
ATOM 666 C C . LEU A 1 96 ? 15.107 -5.429 -13.040 1.00 94.62 96 LEU A C 1
ATOM 668 O O . LEU A 1 96 ? 15.750 -5.387 -14.086 1.00 94.62 96 LEU A O 1
ATOM 672 N N . LEU A 1 97 ? 15.219 -4.492 -12.096 1.00 93.19 97 LEU A N 1
ATOM 673 C CA . LEU A 1 97 ? 15.994 -3.259 -12.273 1.00 93.19 97 LEU A CA 1
ATOM 674 C C . LEU A 1 97 ? 17.333 -3.263 -11.537 1.00 93.19 97 LEU A C 1
ATOM 676 O O . LEU A 1 97 ? 18.186 -2.445 -11.873 1.00 93.19 97 LEU A O 1
ATOM 680 N N . ASN A 1 98 ? 17.502 -4.137 -10.541 1.00 92.50 98 ASN A N 1
ATOM 681 C CA . ASN A 1 98 ? 18.669 -4.212 -9.661 1.00 92.50 98 ASN A CA 1
ATOM 682 C C . ASN A 1 98 ? 19.170 -2.825 -9.189 1.00 92.50 98 ASN A C 1
ATOM 684 O O . ASN A 1 98 ? 20.303 -2.437 -9.489 1.00 92.50 98 ASN A O 1
ATOM 688 N N . PRO A 1 99 ? 18.312 -2.029 -8.524 1.00 88.62 99 PRO A N 1
ATOM 689 C CA . PRO A 1 99 ? 18.673 -0.684 -8.097 1.00 88.62 99 PRO A CA 1
ATOM 690 C C . PRO A 1 99 ? 19.690 -0.719 -6.945 1.00 88.62 99 PRO A C 1
ATOM 692 O O . PRO A 1 99 ? 19.608 -1.577 -6.067 1.00 88.62 99 PRO A O 1
ATOM 695 N N . SER A 1 100 ? 20.617 0.243 -6.947 1.00 80.94 100 SER A N 1
ATOM 696 C CA . SER A 1 100 ? 21.634 0.472 -5.907 1.00 80.94 100 SER A CA 1
ATOM 697 C C . SER A 1 100 ? 21.312 1.681 -5.042 1.00 80.94 100 SER A C 1
ATOM 699 O O . SER A 1 100 ? 20.948 2.714 -5.656 1.00 80.94 100 SER A O 1
#